Protein AF-A0A256YFN1-F1 (afdb_monomer_lite)

Radius of gyration: 12.63 Å; chains: 1; bounding box: 27×33×30 Å

Sequence (98 aa):
MIRIGRWRGRDVVVDNRSVEKIERHGLSIDDVKWVLSKPSSIYFNTRTNRRIVVRLKNGEGIIVVLDIYNDKAYVVTAWYASEARDLVKRRRKSGRWI

Foldseek 3Di:
DDFLQDAPNATEDEDPVQQVQQVVQVHHSVLVVVQRVDFPDWWAFPVPRWIWTWHDDPQKTKIWIWDADPRHTYTNYMHIDPRVNVVVVVCVVVVRID

Secondary structure (DSSP, 8-state):
-EEEEEETTEEEEE-HHHHHHHHHTT--HHHHHHHHHS-SEEEEETTTTEEEEEEEETTEEEEEEEEEETTEEEEEEEEEETTHHHHHHHHHHTTSB-

Structure (mmCIF, N/CA/C/O backbone):
data_AF-A0A256YFN1-F1
#
_entry.id   AF-A0A256YFN1-F1
#
loop_
_atom_site.group_PDB
_atom_site.id
_atom_site.type_symbol
_atom_site.label_atom_id
_atom_site.label_alt_id
_atom_site.label_comp_id
_atom_site.label_asym_id
_atom_site.label_entity_id
_atom_site.label_seq_id
_atom_site.pdbx_PDB_ins_code
_atom_site.Cartn_x
_atom_site.Cartn_y
_atom_site.Cartn_z
_atom_site.occupancy
_atom_site.B_iso_or_equiv
_atom_site.auth_seq_id
_atom_site.auth_comp_id
_atom_site.auth_asym_id
_atom_site.auth_atom_id
_atom_site.pdbx_PDB_model_num
ATOM 1 N N . MET A 1 1 ? 3.920 13.614 13.226 1.00 86.88 1 MET A N 1
ATOM 2 C CA . MET A 1 1 ? 3.131 13.046 12.108 1.00 86.88 1 MET A CA 1
ATOM 3 C C . MET A 1 1 ? 3.062 14.083 11.007 1.00 86.88 1 MET A C 1
ATOM 5 O O . MET A 1 1 ? 2.934 15.259 11.322 1.00 86.88 1 MET A O 1
ATOM 9 N N . ILE A 1 2 ? 3.133 13.657 9.752 1.00 94.31 2 ILE A N 1
ATOM 10 C CA . ILE A 1 2 ? 3.133 14.512 8.565 1.00 94.31 2 ILE A CA 1
ATOM 11 C C . ILE A 1 2 ? 1.886 14.171 7.749 1.00 94.31 2 ILE A C 1
ATOM 13 O O . ILE A 1 2 ? 1.607 12.995 7.509 1.00 94.31 2 ILE A O 1
ATOM 17 N N . ARG A 1 3 ? 1.118 15.182 7.331 1.00 96.62 3 ARG A N 1
ATOM 18 C CA . ARG A 1 3 ? 0.003 15.003 6.391 1.00 96.62 3 ARG A CA 1
ATOM 19 C C . ARG A 1 3 ? 0.562 14.941 4.974 1.00 96.62 3 ARG A C 1
ATOM 21 O O . ARG A 1 3 ? 1.246 15.866 4.553 1.00 96.62 3 ARG A O 1
ATOM 28 N N . ILE A 1 4 ? 0.246 13.878 4.238 1.00 96.75 4 ILE A N 1
ATOM 29 C CA . ILE A 1 4 ? 0.796 13.639 2.892 1.00 96.75 4 ILE A CA 1
ATOM 30 C C . ILE A 1 4 ? -0.257 13.686 1.781 1.00 96.75 4 ILE A C 1
ATOM 32 O O . ILE A 1 4 ? 0.093 13.585 0.609 1.00 96.75 4 ILE A O 1
ATOM 36 N N . GLY A 1 5 ? -1.537 13.845 2.125 1.00 95.56 5 GLY A N 1
ATOM 37 C CA . GLY A 1 5 ? -2.606 14.010 1.143 1.00 95.56 5 GLY A CA 1
ATOM 38 C C . GLY A 1 5 ? -3.978 13.620 1.677 1.00 95.56 5 GLY A C 1
ATOM 39 O O . GLY A 1 5 ? -4.226 13.654 2.885 1.00 95.56 5 GLY A O 1
ATOM 40 N N . ARG A 1 6 ? -4.865 13.235 0.754 1.00 95.50 6 ARG A N 1
ATOM 41 C CA . ARG A 1 6 ? -6.197 12.700 1.045 1.00 95.50 6 ARG A CA 1
ATOM 42 C C . ARG A 1 6 ? -6.451 11.400 0.292 1.00 95.50 6 ARG A C 1
ATOM 44 O O . ARG A 1 6 ? -6.070 11.267 -0.866 1.00 95.50 6 ARG A O 1
ATOM 51 N N . TRP A 1 7 ? -7.132 10.460 0.938 1.00 95.94 7 TRP A N 1
ATOM 52 C CA . TRP A 1 7 ? -7.521 9.182 0.352 1.00 95.94 7 TRP A CA 1
ATOM 53 C C . TRP A 1 7 ? -8.929 8.804 0.803 1.00 95.94 7 TRP A C 1
ATOM 55 O O . TRP A 1 7 ? -9.197 8.659 1.995 1.00 95.94 7 TRP A O 1
ATOM 65 N N . ARG A 1 8 ? -9.846 8.662 -0.163 1.00 93.81 8 ARG A N 1
ATOM 66 C CA . ARG A 1 8 ? -11.269 8.335 0.068 1.00 93.81 8 ARG A CA 1
ATOM 67 C C . ARG A 1 8 ? -11.910 9.197 1.169 1.00 93.81 8 ARG A C 1
ATOM 69 O O . ARG A 1 8 ? -12.502 8.674 2.112 1.00 93.81 8 ARG A O 1
ATOM 76 N N . GLY A 1 9 ? -11.729 10.514 1.054 1.00 94.50 9 GLY A N 1
ATOM 77 C CA . GLY A 1 9 ? -12.268 11.520 1.978 1.00 94.50 9 GLY A CA 1
ATOM 78 C C . GLY A 1 9 ? -11.463 11.735 3.263 1.00 94.50 9 GLY A C 1
ATOM 79 O O . GLY A 1 9 ? -11.689 12.729 3.940 1.00 94.50 9 GLY A O 1
ATOM 80 N N . ARG A 1 10 ? -10.493 10.865 3.569 1.00 96.44 10 ARG A N 1
ATOM 81 C CA . ARG A 1 10 ? -9.706 10.912 4.810 1.00 96.44 10 ARG A CA 1
ATOM 82 C C . ARG A 1 10 ? -8.374 11.589 4.592 1.00 96.44 10 ARG A C 1
ATOM 84 O O . ARG A 1 10 ? -7.761 11.418 3.537 1.00 96.44 10 ARG A O 1
ATOM 91 N N . ASP A 1 11 ? -7.893 12.294 5.605 1.00 97.69 11 ASP A N 1
ATOM 92 C CA . ASP A 1 11 ? -6.521 12.786 5.597 1.00 97.69 11 ASP 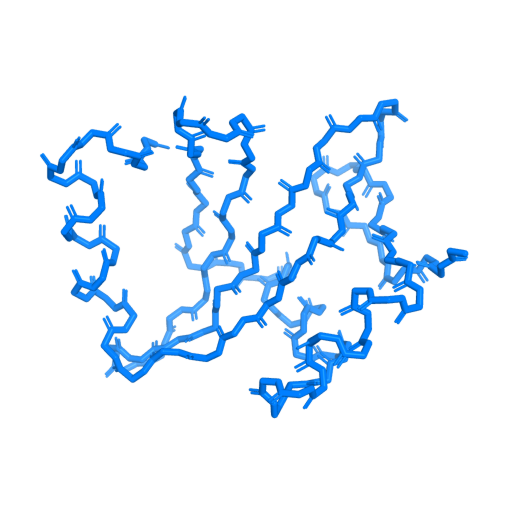A CA 1
ATOM 93 C C . ASP A 1 11 ? -5.547 11.615 5.739 1.00 97.69 11 ASP A C 1
ATOM 95 O O . ASP A 1 11 ? -5.703 10.749 6.603 1.00 97.69 11 ASP A O 1
ATOM 99 N N . VAL A 1 12 ? -4.541 11.593 4.868 1.00 98.25 12 VAL A N 1
ATOM 100 C CA . VAL A 1 12 ? -3.469 10.602 4.913 1.00 98.25 12 VAL A CA 1
ATOM 101 C C . VAL A 1 12 ? -2.326 11.174 5.725 1.00 98.25 12 VAL A C 1
ATOM 103 O O . VAL A 1 12 ? -1.808 12.250 5.411 1.00 98.25 12 VAL A O 1
ATOM 106 N N . VAL A 1 13 ? -1.927 10.443 6.756 1.00 98.06 13 VAL A N 1
ATOM 107 C CA . VAL A 1 13 ? -0.865 10.836 7.676 1.00 98.06 13 VAL A CA 1
ATOM 108 C C . VAL A 1 13 ? 0.173 9.730 7.800 1.00 98.06 13 VAL A C 1
ATOM 110 O O . VAL A 1 13 ? -0.135 8.548 7.675 1.00 98.06 13 VAL A O 1
ATOM 113 N N . VAL A 1 14 ? 1.414 10.117 8.054 1.00 97.75 14 VAL A N 1
ATOM 114 C CA . VAL A 1 14 ? 2.536 9.198 8.267 1.00 97.75 14 VAL A CA 1
ATOM 115 C C . VAL A 1 14 ? 3.377 9.704 9.439 1.00 97.75 14 VAL A C 1
ATOM 117 O O . VAL A 1 14 ? 3.518 10.914 9.632 1.00 97.75 14 VAL A O 1
ATOM 120 N N . ASP A 1 15 ? 3.884 8.809 10.280 1.00 97.50 15 ASP A N 1
ATOM 121 C CA . ASP A 1 15 ? 4.851 9.159 11.324 1.00 97.50 15 ASP A CA 1
ATOM 122 C C . ASP A 1 15 ? 6.290 8.936 10.843 1.00 97.50 15 ASP A C 1
ATOM 124 O O . ASP A 1 15 ? 6.524 8.222 9.869 1.00 97.50 15 ASP A O 1
ATOM 128 N N . ASN A 1 16 ? 7.261 9.553 11.520 1.00 97.25 16 ASN A N 1
ATOM 129 C CA . ASN A 1 16 ? 8.664 9.516 11.096 1.00 97.25 16 ASN A CA 1
ATOM 130 C C . ASN A 1 16 ? 9.205 8.078 11.037 1.00 97.25 16 ASN A C 1
ATOM 132 O O . ASN A 1 16 ? 9.911 7.720 10.102 1.00 97.25 16 ASN A O 1
ATOM 136 N N . ARG A 1 17 ? 8.789 7.214 11.971 1.00 97.06 17 ARG A N 1
ATOM 137 C CA . ARG A 1 17 ? 9.191 5.801 11.999 1.00 97.06 17 ARG A CA 1
ATOM 138 C C . ARG A 1 17 ? 8.700 5.033 10.769 1.00 97.06 17 ARG A C 1
ATOM 140 O O . ARG A 1 17 ? 9.386 4.145 10.262 1.00 97.06 17 ARG A O 1
ATOM 147 N N . SER A 1 18 ? 7.499 5.347 10.298 1.00 97.38 18 SER A N 1
ATOM 148 C CA . SER A 1 18 ? 6.924 4.768 9.088 1.00 97.38 18 SER A CA 1
ATOM 149 C C . SER A 1 18 ? 7.627 5.306 7.846 1.00 97.38 18 SER A C 1
ATOM 151 O O . SER A 1 18 ? 7.880 4.515 6.941 1.00 97.38 18 SER A O 1
ATOM 153 N N . VAL A 1 19 ? 8.021 6.590 7.829 1.00 97.69 19 VAL A N 1
ATOM 154 C CA . VAL A 1 19 ? 8.877 7.162 6.769 1.00 97.69 19 VAL A CA 1
ATOM 155 C C . VAL A 1 19 ? 10.194 6.389 6.668 1.00 97.69 19 VAL A C 1
ATOM 157 O O . VAL A 1 19 ? 10.467 5.809 5.622 1.00 97.69 19 VAL A O 1
ATOM 160 N N . GLU A 1 20 ? 10.933 6.238 7.769 1.00 97.19 20 GLU A N 1
ATOM 161 C CA . GLU A 1 20 ? 12.199 5.483 7.800 1.00 97.19 20 GLU A CA 1
ATOM 162 C C . GLU A 1 20 ? 12.038 4.029 7.332 1.00 97.19 20 GLU A C 1
ATOM 164 O O . GLU A 1 20 ? 12.951 3.411 6.782 1.00 97.19 20 GLU A O 1
ATOM 169 N N . LYS A 1 21 ? 10.884 3.412 7.603 1.00 97.19 21 LYS A N 1
ATOM 170 C CA . LYS A 1 21 ? 10.599 2.051 7.142 1.00 97.19 21 LYS A CA 1
ATOM 171 C C . LYS A 1 21 ? 10.351 2.003 5.633 1.00 97.19 21 LYS A C 1
ATOM 173 O O . LYS A 1 21 ? 10.782 1.052 4.992 1.00 97.19 21 LYS A O 1
ATOM 178 N N . ILE A 1 22 ? 9.645 2.989 5.088 1.00 97.69 22 ILE A N 1
ATOM 179 C CA . ILE A 1 22 ? 9.367 3.116 3.651 1.00 97.69 22 ILE A CA 1
ATOM 180 C C . ILE A 1 22 ? 10.676 3.360 2.888 1.00 97.69 22 ILE A C 1
ATOM 182 O O . ILE A 1 22 ? 10.953 2.655 1.920 1.00 97.69 22 ILE A O 1
ATOM 186 N N . GLU A 1 23 ? 11.525 4.257 3.388 1.00 97.25 23 GLU A N 1
ATOM 187 C CA . GLU A 1 23 ? 12.834 4.565 2.796 1.00 97.25 23 GLU A CA 1
ATOM 188 C C . GLU A 1 23 ? 13.782 3.364 2.825 1.00 97.25 23 GLU A C 1
ATOM 190 O O . GLU A 1 23 ? 14.443 3.071 1.831 1.00 97.25 23 GLU A O 1
ATOM 195 N N . ARG A 1 24 ? 13.780 2.574 3.909 1.00 97.00 24 ARG A N 1
ATOM 196 C CA . ARG A 1 24 ? 14.513 1.294 3.961 1.00 97.00 24 ARG A CA 1
ATOM 197 C C . ARG A 1 24 ? 14.027 0.260 2.948 1.00 97.00 24 ARG A C 1
ATOM 199 O O . ARG A 1 24 ? 14.776 -0.650 2.608 1.00 97.00 24 ARG A O 1
ATOM 206 N N . HIS A 1 25 ? 12.790 0.379 2.471 1.00 95.94 25 HIS A N 1
ATOM 207 C CA . HIS A 1 25 ? 12.273 -0.420 1.360 1.00 95.94 25 HIS A CA 1
ATOM 208 C C . HIS A 1 25 ? 12.563 0.206 -0.015 1.00 95.94 25 HIS A C 1
ATOM 210 O O . HIS A 1 25 ? 12.045 -0.286 -1.017 1.00 95.94 25 HIS A O 1
ATOM 216 N N . GLY A 1 26 ? 13.388 1.257 -0.071 1.00 96.56 26 GLY A N 1
ATOM 217 C CA . GLY A 1 26 ? 13.781 1.940 -1.302 1.00 96.56 26 GLY A CA 1
ATOM 218 C C . GLY A 1 26 ? 12.673 2.796 -1.911 1.00 96.56 26 GLY A C 1
ATOM 219 O O . GLY A 1 26 ? 12.690 3.033 -3.113 1.00 96.56 26 GLY A O 1
ATOM 220 N N . LEU A 1 27 ? 11.687 3.212 -1.111 1.00 97.75 27 LEU A N 1
ATOM 221 C CA . LEU A 1 27 ? 10.551 4.010 -1.564 1.00 97.75 27 LEU A CA 1
ATOM 222 C C . LEU A 1 27 ? 10.553 5.397 -0.927 1.00 97.75 27 LEU A C 1
ATOM 224 O O . LEU A 1 27 ? 11.006 5.585 0.198 1.00 97.75 27 LEU A O 1
ATOM 228 N N . SER A 1 28 ? 9.964 6.355 -1.632 1.00 97.56 28 SER A N 1
ATOM 229 C CA . SER A 1 28 ? 9.714 7.710 -1.150 1.00 97.56 28 SER A CA 1
ATOM 230 C C . SER A 1 28 ? 8.258 7.901 -0.709 1.00 97.56 28 SER A C 1
ATOM 232 O O . SER A 1 28 ? 7.362 7.100 -0.992 1.00 97.56 28 SER A O 1
ATOM 234 N N . ILE A 1 29 ? 7.982 9.026 -0.048 1.00 97.81 29 ILE A N 1
ATOM 235 C CA . ILE A 1 29 ? 6.603 9.444 0.240 1.00 97.81 29 ILE A CA 1
ATOM 236 C C . ILE A 1 29 ? 5.825 9.762 -1.041 1.00 97.81 29 ILE A C 1
ATOM 238 O O . ILE A 1 29 ? 4.610 9.552 -1.085 1.00 97.81 29 ILE A O 1
ATOM 242 N N . ASP A 1 30 ? 6.494 10.219 -2.096 1.00 97.75 30 ASP A N 1
ATOM 243 C CA . ASP A 1 30 ? 5.827 10.502 -3.363 1.00 97.75 30 ASP A CA 1
ATOM 244 C C . ASP A 1 30 ? 5.400 9.218 -4.083 1.00 97.75 30 ASP A C 1
ATOM 246 O O . ASP A 1 30 ? 4.314 9.190 -4.665 1.00 97.75 30 ASP A O 1
ATOM 250 N N . ASP A 1 31 ? 6.135 8.114 -3.919 1.00 97.94 31 ASP A N 1
ATOM 251 C CA . ASP A 1 31 ? 5.687 6.789 -4.364 1.00 97.94 31 ASP A CA 1
ATOM 252 C C . ASP A 1 31 ? 4.403 6.360 -3.646 1.00 97.94 31 ASP A C 1
ATOM 254 O O . ASP A 1 31 ? 3.458 5.864 -4.266 1.00 97.94 31 ASP A O 1
ATOM 258 N N . VAL A 1 32 ? 4.317 6.605 -2.335 1.00 98.12 32 VAL A N 1
ATOM 259 C CA . VAL A 1 32 ? 3.100 6.333 -1.556 1.00 98.12 32 VAL A CA 1
ATOM 260 C C . VAL A 1 32 ? 1.935 7.177 -2.069 1.00 98.12 32 VAL A C 1
ATOM 262 O O . VAL A 1 32 ? 0.860 6.636 -2.340 1.00 98.12 32 VAL A O 1
ATOM 265 N N . LYS A 1 33 ? 2.129 8.488 -2.262 1.00 98.06 33 LYS A N 1
ATOM 266 C CA . LYS A 1 33 ? 1.098 9.373 -2.834 1.00 98.06 33 LYS A CA 1
ATOM 267 C C . LYS A 1 33 ? 0.665 8.902 -4.221 1.00 98.06 33 LYS A C 1
ATOM 269 O O . LYS A 1 33 ? -0.529 8.903 -4.527 1.00 98.06 33 LYS A O 1
ATOM 274 N N . TRP A 1 34 ? 1.611 8.461 -5.047 1.00 96.31 34 TRP A N 1
ATOM 275 C CA . TRP A 1 34 ? 1.344 7.910 -6.368 1.00 96.31 34 TRP A CA 1
ATOM 276 C C . TRP A 1 34 ? 0.483 6.644 -6.292 1.00 96.31 34 TRP A C 1
ATOM 278 O O . TRP A 1 34 ? -0.493 6.526 -7.032 1.00 96.31 34 TRP A O 1
ATOM 288 N N . VAL A 1 35 ? 0.755 5.717 -5.372 1.00 98.06 35 VAL A N 1
ATOM 289 C CA . VAL A 1 35 ? -0.107 4.538 -5.169 1.00 98.06 35 VAL A CA 1
ATOM 290 C C . VAL A 1 35 ? -1.519 4.941 -4.744 1.00 98.06 35 VAL A C 1
ATOM 292 O O . VAL A 1 35 ? -2.497 4.418 -5.281 1.00 98.06 35 VAL A O 1
ATOM 295 N N . LEU A 1 36 ? -1.634 5.874 -3.798 1.00 97.88 36 LEU A N 1
ATOM 296 C CA . LEU A 1 36 ? -2.917 6.280 -3.226 1.00 97.88 36 LEU A CA 1
ATOM 297 C C . LEU A 1 36 ? -3.791 7.082 -4.199 1.00 97.88 36 LEU A C 1
ATOM 299 O O . LEU A 1 36 ? -5.015 6.987 -4.110 1.00 97.88 36 LEU A O 1
ATOM 303 N N . SER A 1 37 ? -3.197 7.840 -5.125 1.00 96.62 37 SER A N 1
ATOM 304 C CA . SER A 1 37 ? -3.944 8.669 -6.081 1.00 96.62 37 SER A CA 1
ATOM 305 C C . SER A 1 37 ? -4.676 7.853 -7.146 1.00 96.62 37 SER A C 1
ATOM 307 O O . SER A 1 37 ? -5.775 8.219 -7.557 1.00 96.62 37 SER A O 1
ATOM 309 N N . LYS A 1 38 ? -4.093 6.732 -7.588 1.00 95.62 38 LYS A N 1
ATOM 310 C CA . LYS A 1 38 ? -4.693 5.854 -8.603 1.00 95.62 38 LYS A CA 1
ATOM 311 C C . LYS A 1 38 ? -4.346 4.386 -8.336 1.00 95.62 38 LYS A C 1
ATOM 313 O O . LYS A 1 38 ? -3.488 3.821 -9.021 1.00 95.62 38 LYS A O 1
ATOM 318 N N . PRO A 1 39 ? -4.987 3.760 -7.338 1.00 97.38 39 PRO A N 1
ATOM 319 C CA . PRO A 1 39 ? -4.721 2.371 -7.001 1.00 97.38 39 PRO A CA 1
ATOM 320 C C . PRO A 1 39 ? -5.248 1.425 -8.081 1.00 97.38 39 PRO A C 1
ATOM 322 O O . PRO A 1 39 ? -6.311 1.648 -8.655 1.00 97.38 39 PRO A O 1
ATOM 325 N N . SER A 1 40 ? -4.529 0.329 -8.327 1.00 97.75 40 SER A N 1
ATOM 326 C CA . SER A 1 40 ? -5.024 -0.769 -9.169 1.00 97.75 40 SER A CA 1
ATOM 327 C C . SER A 1 40 ? -6.040 -1.625 -8.423 1.00 97.75 40 SER A C 1
ATOM 329 O O . SER A 1 40 ? -6.964 -2.162 -9.021 1.00 97.75 40 SER A O 1
ATOM 331 N N . SER A 1 41 ? -5.849 -1.787 -7.114 1.00 97.12 41 SER A N 1
ATOM 332 C CA . SER A 1 41 ? -6.764 -2.539 -6.259 1.00 97.12 41 SER A CA 1
ATOM 333 C C . SER A 1 41 ? -6.610 -2.133 -4.799 1.00 97.12 41 SER A C 1
ATOM 335 O O . SER A 1 41 ? -5.558 -1.644 -4.381 1.00 97.12 41 SER A O 1
ATOM 337 N N . ILE A 1 42 ? -7.675 -2.330 -4.028 1.00 97.88 42 ILE A N 1
ATOM 338 C CA . ILE A 1 42 ? -7.718 -2.074 -2.592 1.00 97.88 42 ILE A CA 1
ATOM 339 C C . ILE A 1 42 ? -8.286 -3.327 -1.935 1.00 97.88 42 ILE A C 1
ATOM 341 O O . ILE A 1 42 ? -9.304 -3.839 -2.389 1.00 97.88 42 ILE A O 1
ATOM 345 N N . TYR A 1 43 ? -7.648 -3.780 -0.864 1.00 98.25 43 TYR A N 1
ATOM 346 C CA . TYR A 1 43 ? -8.069 -4.939 -0.086 1.00 98.25 43 TYR A CA 1
ATOM 347 C C . TYR A 1 43 ? -8.163 -4.603 1.394 1.00 98.25 43 TYR A C 1
ATOM 349 O O . TYR A 1 43 ? -7.601 -3.614 1.880 1.00 98.25 43 TYR A O 1
ATOM 357 N N . PHE A 1 44 ? -8.819 -5.482 2.132 1.00 97.81 44 PHE A N 1
ATOM 358 C CA . PHE A 1 44 ? -8.781 -5.526 3.578 1.00 97.81 44 PHE A CA 1
ATOM 359 C C . PHE A 1 44 ? -8.039 -6.768 4.064 1.00 97.81 44 PHE A C 1
ATOM 361 O O . PHE A 1 44 ? -8.350 -7.891 3.678 1.00 97.81 44 PHE A O 1
ATOM 368 N N . ASN A 1 45 ? -7.048 -6.567 4.929 1.00 97.12 45 ASN A N 1
ATOM 369 C CA . ASN A 1 45 ? -6.312 -7.651 5.557 1.00 97.12 45 ASN A CA 1
ATOM 370 C C . ASN A 1 45 ? -7.026 -8.105 6.830 1.00 97.12 45 ASN A C 1
ATOM 372 O O . ASN A 1 45 ? -6.948 -7.435 7.862 1.00 97.12 45 ASN A O 1
ATOM 376 N N . THR A 1 46 ? -7.656 -9.274 6.756 1.00 94.81 46 THR A N 1
ATOM 377 C CA . THR A 1 46 ? -8.508 -9.851 7.806 1.00 94.81 46 THR A CA 1
ATOM 378 C C . THR A 1 46 ? -7.761 -10.159 9.102 1.00 94.81 46 THR A C 1
ATOM 380 O O . THR A 1 46 ? -8.370 -10.185 10.163 1.00 94.81 46 THR A O 1
ATOM 383 N N . ARG A 1 47 ? -6.434 -10.341 9.052 1.00 94.69 47 ARG A N 1
ATOM 384 C CA . ARG A 1 47 ? -5.622 -10.634 10.248 1.00 94.69 47 ARG A CA 1
ATOM 385 C C . ARG A 1 47 ? -5.191 -9.400 11.022 1.00 94.69 47 ARG A C 1
ATOM 387 O O . ARG A 1 47 ? -4.919 -9.495 12.208 1.00 94.69 47 ARG A O 1
ATOM 394 N N . THR A 1 48 ? -5.016 -8.279 10.332 1.00 95.25 48 THR A N 1
ATOM 395 C CA . THR A 1 48 ? -4.420 -7.076 10.932 1.00 95.25 48 THR A CA 1
ATOM 396 C C . THR A 1 48 ? -5.387 -5.907 10.988 1.00 95.25 48 THR A C 1
ATOM 398 O O . THR A 1 48 ? -4.970 -4.837 11.402 1.00 95.25 48 THR A O 1
ATOM 401 N N . ASN A 1 49 ? -6.622 -6.077 10.509 1.00 95.50 49 ASN A N 1
ATOM 402 C CA . ASN A 1 49 ? -7.610 -5.008 10.378 1.00 95.50 49 ASN A CA 1
ATOM 403 C C . ASN A 1 49 ? -7.095 -3.787 9.579 1.00 95.50 49 ASN A C 1
ATOM 405 O O . ASN A 1 49 ? -7.428 -2.647 9.873 1.00 95.50 49 ASN A O 1
ATOM 409 N N . ARG A 1 50 ? -6.258 -4.014 8.555 1.00 97.69 50 ARG A N 1
ATOM 410 C CA . ARG A 1 50 ? -5.614 -2.935 7.774 1.00 97.69 50 ARG A CA 1
ATOM 411 C C . ARG A 1 50 ? -6.087 -2.918 6.333 1.00 97.69 50 ARG A C 1
ATOM 413 O O . ARG A 1 50 ? -6.355 -3.971 5.753 1.00 97.69 50 ARG A O 1
ATOM 420 N N . ARG A 1 51 ? -6.137 -1.733 5.726 1.00 98.19 51 ARG A N 1
ATOM 421 C CA . ARG A 1 51 ? -6.344 -1.596 4.280 1.00 98.19 51 ARG A CA 1
ATOM 422 C C . ARG A 1 51 ? -5.020 -1.803 3.560 1.00 98.19 51 ARG A C 1
ATOM 424 O O . ARG A 1 51 ? -3.974 -1.349 4.013 1.00 98.19 51 ARG A O 1
ATOM 431 N N . ILE A 1 52 ? -5.079 -2.486 2.430 1.00 98.44 52 ILE A N 1
ATOM 432 C CA . ILE A 1 52 ? -3.938 -2.734 1.561 1.00 98.44 52 ILE A CA 1
ATOM 433 C C . ILE A 1 52 ? -4.250 -2.080 0.229 1.00 98.44 52 ILE A C 1
ATOM 435 O O . ILE A 1 52 ? -5.218 -2.450 -0.429 1.00 98.44 52 ILE A O 1
ATOM 439 N N . VAL A 1 53 ? -3.457 -1.096 -0.159 1.00 98.50 53 VAL A N 1
ATOM 440 C CA . VAL A 1 53 ? -3.617 -0.371 -1.413 1.00 98.50 53 VAL A CA 1
ATOM 441 C C . VAL A 1 53 ? -2.487 -0.788 -2.333 1.00 98.50 53 VAL A C 1
ATOM 443 O O . VAL A 1 53 ? -1.318 -0.679 -1.977 1.00 98.50 53 VAL A O 1
ATOM 446 N N . VAL A 1 54 ? -2.832 -1.312 -3.502 1.00 98.31 54 VAL A N 1
ATOM 447 C CA . VAL A 1 54 ? -1.860 -1.877 -4.435 1.00 98.31 54 VAL A CA 1
ATOM 448 C C . VAL A 1 54 ? -1.934 -1.122 -5.745 1.00 98.31 54 VAL A C 1
ATOM 450 O O . VAL A 1 54 ? -3.017 -0.968 -6.319 1.00 98.31 54 VAL A O 1
ATOM 453 N N . ARG A 1 55 ? -0.774 -0.723 -6.260 1.00 98.12 55 ARG A N 1
ATOM 454 C CA . ARG A 1 55 ? -0.631 -0.255 -7.636 1.00 98.12 55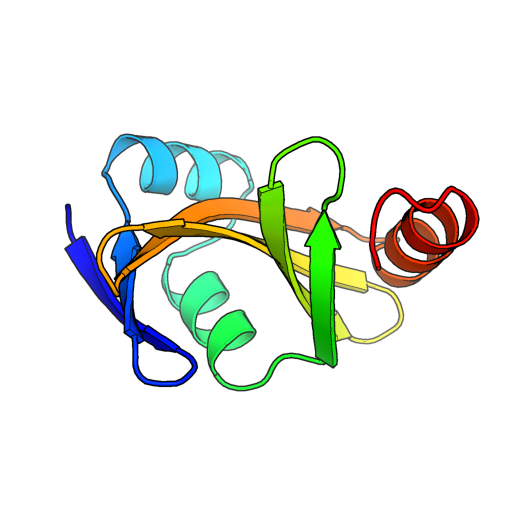 ARG A CA 1
ATOM 455 C C . ARG A 1 55 ? 0.296 -1.193 -8.391 1.00 98.12 55 ARG A C 1
ATOM 457 O O . ARG A 1 55 ? 1.455 -1.344 -8.022 1.00 98.12 55 ARG A O 1
ATOM 464 N N . LEU A 1 56 ? -0.245 -1.835 -9.421 1.00 96.88 56 LEU A N 1
ATOM 465 C CA . LEU A 1 56 ? 0.457 -2.804 -10.253 1.00 96.88 56 LEU A CA 1
ATOM 466 C C . LEU A 1 56 ? 0.935 -2.161 -11.558 1.00 96.88 56 LEU A C 1
ATOM 468 O O . LEU A 1 56 ? 0.221 -1.355 -12.157 1.00 96.88 56 LEU A O 1
ATOM 472 N N . LYS A 1 57 ? 2.106 -2.586 -12.033 1.00 94.25 57 LYS A N 1
ATOM 473 C CA . LYS A 1 57 ? 2.642 -2.302 -13.368 1.00 94.25 57 LYS A CA 1
ATOM 474 C C . LYS A 1 57 ? 3.386 -3.547 -13.854 1.00 94.25 57 LYS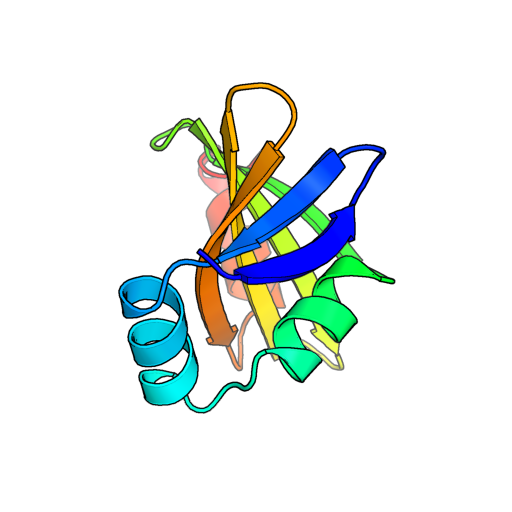 A C 1
ATOM 476 O O . LYS A 1 57 ? 4.305 -4.004 -13.196 1.00 94.25 57 LYS A O 1
ATOM 481 N N . ASN A 1 58 ? 2.950 -4.129 -14.972 1.00 92.75 58 ASN A N 1
ATOM 482 C CA . ASN A 1 58 ? 3.582 -5.303 -15.599 1.00 92.75 58 ASN A CA 1
ATOM 483 C C . ASN A 1 58 ? 3.796 -6.536 -14.686 1.00 92.75 58 ASN A C 1
ATOM 485 O O . ASN A 1 58 ? 4.694 -7.326 -14.923 1.00 92.75 58 ASN A O 1
ATOM 489 N N . GLY A 1 59 ? 2.943 -6.745 -13.674 1.00 90.19 59 GLY A N 1
ATOM 490 C CA . GLY A 1 59 ? 3.049 -7.882 -12.737 1.00 90.19 59 GLY A CA 1
ATOM 491 C C . GLY A 1 59 ? 3.741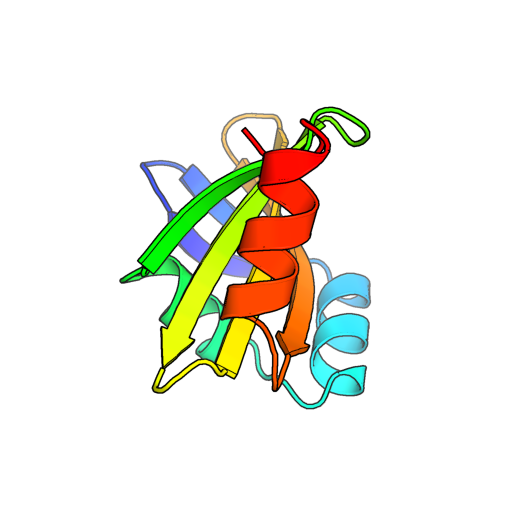 -7.530 -11.417 1.00 90.19 59 GLY A C 1
ATOM 492 O O . GLY A 1 59 ? 3.406 -8.107 -10.381 1.00 90.19 59 GLY A O 1
ATOM 493 N N . GLU A 1 60 ? 4.572 -6.498 -11.450 1.00 96.75 60 GLU A N 1
ATOM 494 C CA . GLU A 1 60 ? 5.207 -5.858 -10.304 1.00 96.75 60 GLU A CA 1
ATOM 495 C C . GLU A 1 60 ? 4.278 -4.809 -9.684 1.00 96.75 60 GLU A C 1
ATOM 497 O O . GLU A 1 60 ? 3.225 -4.469 -10.242 1.00 96.75 60 GLU A O 1
ATOM 502 N N . GLY A 1 61 ? 4.648 -4.263 -8.528 1.00 97.00 61 GLY A N 1
ATOM 503 C CA . GLY A 1 61 ? 3.898 -3.160 -7.947 1.00 97.00 61 GLY A CA 1
ATOM 504 C C . GLY A 1 61 ? 4.362 -2.703 -6.579 1.00 97.00 61 GLY A C 1
ATOM 505 O O . GLY A 1 61 ? 5.151 -3.360 -5.906 1.00 97.00 61 GLY A O 1
ATOM 506 N N . ILE A 1 62 ? 3.804 -1.572 -6.158 1.00 98.38 62 ILE A N 1
ATOM 507 C CA . ILE A 1 62 ? 3.985 -1.031 -4.814 1.00 98.38 62 ILE A CA 1
ATOM 508 C C . ILE A 1 62 ? 2.733 -1.334 -4.000 1.00 98.38 62 ILE A C 1
ATOM 510 O O . ILE A 1 62 ? 1.597 -1.150 -4.457 1.00 98.38 62 ILE A O 1
ATOM 514 N N . ILE A 1 63 ? 2.959 -1.811 -2.782 1.00 98.44 63 ILE A N 1
ATOM 515 C CA . ILE A 1 63 ? 1.927 -2.158 -1.816 1.00 98.44 63 ILE A CA 1
ATOM 516 C C . ILE A 1 63 ? 2.048 -1.189 -0.649 1.00 98.44 63 ILE A C 1
ATOM 518 O O . ILE A 1 63 ? 3.079 -1.142 0.012 1.00 98.44 63 ILE A O 1
ATOM 522 N N . VAL A 1 64 ? 0.983 -0.440 -0.384 1.00 98.62 64 VAL A N 1
ATOM 523 C CA . VAL A 1 64 ? 0.862 0.482 0.747 1.00 98.62 64 VAL A CA 1
ATOM 524 C C . VAL A 1 64 ? -0.108 -0.111 1.757 1.00 98.62 64 VAL A C 1
ATOM 526 O O . VAL A 1 64 ? -1.199 -0.560 1.405 1.00 98.62 64 VAL A O 1
ATOM 529 N N . VAL A 1 65 ? 0.271 -0.099 3.030 1.00 98.44 65 VAL A N 1
ATOM 530 C CA . VAL A 1 65 ? -0.574 -0.567 4.129 1.00 98.44 65 VAL A CA 1
ATOM 531 C C . VAL A 1 65 ? -1.058 0.628 4.925 1.00 98.44 65 VAL A C 1
ATOM 533 O O . VAL A 1 65 ? -0.250 1.402 5.438 1.00 98.44 65 VAL A O 1
ATOM 536 N N . LEU A 1 66 ? -2.376 0.742 5.050 1.00 98.44 66 LEU A N 1
ATOM 537 C CA . LEU A 1 66 ? -3.030 1.793 5.811 1.00 98.44 66 LEU A CA 1
ATOM 538 C C . LEU A 1 66 ? -3.740 1.216 7.032 1.00 98.44 66 LEU A C 1
ATOM 540 O O . LEU A 1 66 ? -4.427 0.194 6.941 1.00 98.44 66 LEU A O 1
ATOM 544 N N . ASP A 1 67 ? -3.620 1.920 8.146 1.00 97.75 67 ASP A N 1
ATOM 545 C CA . ASP A 1 67 ? -4.508 1.782 9.293 1.00 97.75 67 ASP A CA 1
ATOM 546 C C . ASP A 1 67 ? -5.546 2.906 9.265 1.00 97.75 67 ASP A C 1
ATOM 548 O O . ASP A 1 67 ? -5.215 4.039 8.914 1.00 97.75 67 ASP A O 1
ATOM 552 N N . ILE A 1 68 ? -6.803 2.608 9.584 1.00 96.88 68 ILE A N 1
ATOM 553 C CA . ILE A 1 68 ? -7.878 3.607 9.554 1.00 96.88 68 ILE A CA 1
ATOM 554 C C . ILE A 1 68 ? -8.356 3.838 10.979 1.00 96.88 68 ILE A C 1
ATOM 556 O O . ILE A 1 68 ? -8.941 2.948 11.589 1.00 96.88 68 ILE A O 1
ATOM 560 N N . TYR A 1 69 ? -8.142 5.048 11.484 1.00 94.38 69 TYR A N 1
ATOM 561 C CA . TYR A 1 69 ? -8.491 5.417 12.852 1.00 94.38 69 TYR A CA 1
ATOM 562 C C . TYR A 1 69 ? -8.867 6.898 12.929 1.00 94.38 69 TYR A C 1
ATOM 564 O O . TYR A 1 69 ? -8.239 7.715 12.261 1.00 94.38 69 TYR A O 1
ATOM 572 N N . ASN A 1 70 ? -9.894 7.251 13.713 1.00 91.88 70 ASN A N 1
ATOM 573 C CA . ASN A 1 70 ? -10.364 8.633 13.914 1.00 91.88 70 ASN A CA 1
ATOM 574 C C . ASN A 1 70 ? -10.420 9.474 12.622 1.00 91.88 70 ASN A C 1
ATOM 576 O O . ASN A 1 70 ? -9.848 10.558 12.546 1.00 91.88 70 ASN A O 1
ATOM 580 N N . ASP A 1 71 ? -11.066 8.926 11.589 1.00 92.81 71 ASP A N 1
ATOM 581 C CA . ASP A 1 71 ? -11.226 9.540 10.260 1.00 92.81 71 ASP A CA 1
ATOM 582 C C . ASP A 1 71 ? -9.920 9.875 9.504 1.00 92.81 71 ASP A C 1
ATOM 584 O O . ASP A 1 71 ? -9.894 10.612 8.517 1.00 92.81 71 ASP A O 1
ATOM 588 N N . LYS A 1 72 ? -8.804 9.273 9.917 1.00 97.50 72 LYS A N 1
ATOM 589 C CA . LYS A 1 72 ? -7.505 9.394 9.253 1.00 97.50 72 LYS A CA 1
ATOM 590 C C . LYS A 1 72 ? -7.051 8.052 8.702 1.00 97.50 72 LYS A C 1
ATOM 592 O O . LYS A 1 72 ? -7.381 6.988 9.227 1.00 97.50 72 LYS A O 1
ATOM 597 N N . ALA A 1 73 ? -6.284 8.121 7.621 1.00 98.12 73 ALA A N 1
ATOM 598 C CA . ALA A 1 73 ? -5.582 6.987 7.047 1.00 98.12 73 ALA A CA 1
ATOM 599 C C . ALA A 1 73 ? -4.094 7.089 7.393 1.00 98.12 73 ALA A C 1
ATOM 601 O O . ALA A 1 73 ? -3.377 7.934 6.860 1.00 98.12 73 ALA A O 1
ATOM 602 N N . TYR A 1 74 ? -3.632 6.228 8.289 1.00 98.25 74 TYR A N 1
ATOM 603 C CA . TYR A 1 74 ? -2.249 6.173 8.736 1.00 98.25 74 TYR A CA 1
ATOM 604 C C . TYR A 1 74 ? -1.456 5.241 7.833 1.00 98.25 74 TYR A C 1
ATOM 606 O O . TYR A 1 74 ? -1.763 4.053 7.745 1.00 98.25 74 TYR A O 1
ATOM 614 N N . VAL A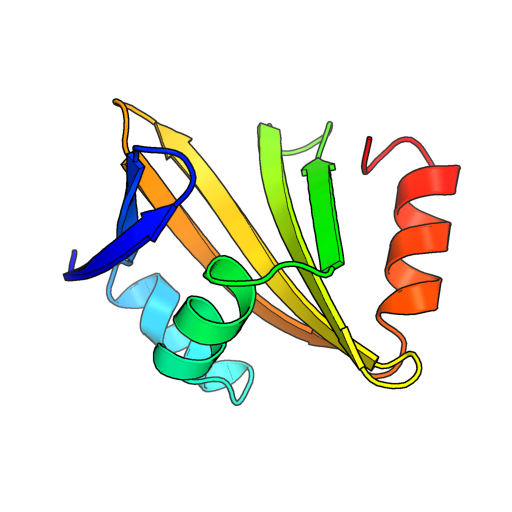 1 75 ? -0.427 5.754 7.168 1.00 98.31 75 VAL A N 1
ATOM 615 C CA . VAL A 1 75 ? 0.497 4.917 6.399 1.00 98.31 75 VAL A CA 1
ATOM 616 C C . VAL A 1 75 ? 1.396 4.176 7.378 1.00 98.31 75 VAL A C 1
ATOM 618 O O . VAL A 1 75 ? 2.228 4.783 8.041 1.00 98.31 75 VAL A O 1
ATOM 621 N N . VAL A 1 76 ? 1.228 2.857 7.451 1.00 97.69 76 VAL A N 1
ATOM 622 C CA . VAL A 1 76 ? 2.003 1.989 8.350 1.00 97.69 76 VAL A CA 1
ATOM 623 C C . VAL A 1 76 ? 3.325 1.582 7.707 1.00 97.69 76 VAL A C 1
ATOM 625 O O . VAL A 1 76 ? 4.344 1.429 8.376 1.00 97.69 76 VAL A O 1
ATOM 628 N N . THR A 1 77 ? 3.296 1.299 6.406 1.00 98.00 77 THR A N 1
ATOM 629 C CA . THR A 1 77 ? 4.466 0.902 5.618 1.00 98.00 77 THR A CA 1
ATOM 630 C C . THR A 1 77 ? 4.099 0.859 4.137 1.00 98.00 77 THR A C 1
ATOM 632 O O . THR A 1 77 ? 2.918 0.778 3.781 1.00 98.00 77 THR A O 1
ATOM 635 N N . ALA A 1 78 ? 5.112 0.856 3.283 1.00 98.25 78 ALA A N 1
ATOM 636 C CA . ALA A 1 78 ? 4.996 0.530 1.878 1.00 98.25 78 ALA A CA 1
ATOM 637 C C . ALA A 1 78 ? 6.217 -0.281 1.449 1.00 98.25 78 ALA A C 1
ATOM 639 O O . ALA A 1 78 ? 7.287 -0.135 2.039 1.00 98.25 78 ALA A O 1
ATOM 640 N N . TRP A 1 79 ? 6.053 -1.132 0.443 1.00 98.19 79 TRP A N 1
ATOM 641 C CA . TRP A 1 79 ? 7.172 -1.837 -0.175 1.00 98.19 79 TRP A CA 1
ATOM 642 C C . TRP A 1 79 ? 6.882 -2.150 -1.641 1.00 98.19 79 TRP A C 1
ATOM 644 O O . TRP A 1 79 ? 5.724 -2.291 -2.051 1.00 98.19 79 TRP A O 1
ATOM 654 N N . TYR A 1 80 ? 7.951 -2.265 -2.423 1.00 97.44 80 TYR A N 1
ATOM 655 C CA . TYR A 1 80 ? 7.905 -2.775 -3.785 1.00 97.44 80 TYR A CA 1
ATOM 656 C C . TYR A 1 80 ? 7.926 -4.309 -3.782 1.00 97.44 80 TYR A C 1
ATOM 658 O O . TYR A 1 80 ? 8.608 -4.938 -2.972 1.00 97.44 80 TYR A O 1
ATOM 666 N N . ALA A 1 81 ? 7.176 -4.921 -4.694 1.00 96.50 81 ALA A N 1
ATOM 667 C CA . ALA A 1 81 ? 7.197 -6.354 -4.937 1.00 96.50 81 ALA A CA 1
ATOM 668 C C . ALA A 1 81 ? 7.257 -6.633 -6.444 1.00 96.50 81 ALA A C 1
ATOM 670 O O . ALA A 1 81 ? 6.336 -6.279 -7.182 1.00 96.50 81 ALA A O 1
ATOM 671 N N . SER A 1 82 ? 8.304 -7.336 -6.881 1.00 96.56 82 SER A N 1
ATOM 672 C CA . SER A 1 82 ? 8.466 -7.802 -8.266 1.00 96.56 82 SER A CA 1
ATOM 673 C C . SER A 1 82 ? 7.363 -8.786 -8.678 1.00 96.56 82 SER A C 1
ATOM 675 O O . SER A 1 82 ? 6.866 -8.760 -9.795 1.00 96.56 82 SER A O 1
ATOM 677 N N . GLU A 1 83 ? 6.870 -9.594 -7.740 1.00 96.56 83 GLU A N 1
ATOM 678 C CA . GLU A 1 83 ? 5.741 -10.509 -7.959 1.00 96.56 83 GLU A CA 1
ATOM 679 C C . GLU A 1 83 ? 4.441 -10.009 -7.310 1.00 96.56 83 GLU A C 1
ATOM 681 O O . GLU A 1 83 ? 3.659 -10.789 -6.753 1.00 96.56 83 GLU A O 1
ATOM 686 N N . ALA A 1 84 ? 4.191 -8.696 -7.311 1.00 96.50 84 ALA A N 1
ATOM 687 C CA . ALA A 1 84 ? 3.035 -8.122 -6.618 1.00 96.50 84 ALA A CA 1
ATOM 688 C C . ALA A 1 84 ? 1.703 -8.762 -7.049 1.00 96.50 84 ALA A C 1
ATOM 690 O O . ALA A 1 84 ? 0.850 -9.040 -6.200 1.00 96.50 84 ALA A O 1
ATOM 691 N N . ARG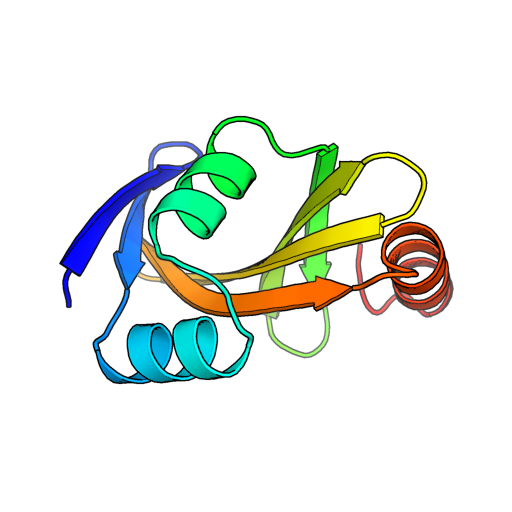 A 1 85 ? 1.522 -9.048 -8.346 1.00 96.94 85 ARG A N 1
ATOM 692 C CA . ARG A 1 85 ? 0.309 -9.696 -8.870 1.00 96.94 85 ARG A CA 1
ATOM 693 C C . ARG A 1 85 ? 0.093 -11.080 -8.258 1.00 96.94 85 ARG A C 1
ATOM 695 O O . ARG A 1 85 ? -1.024 -11.395 -7.842 1.00 96.94 85 ARG A O 1
ATOM 702 N N . ASP A 1 86 ? 1.135 -11.897 -8.184 1.00 97.38 86 ASP A N 1
ATOM 703 C CA . ASP A 1 86 ? 1.015 -13.257 -7.662 1.00 97.38 86 ASP A CA 1
ATOM 704 C C . ASP A 1 86 ? 0.935 -13.270 -6.139 1.00 97.38 86 ASP A C 1
ATOM 706 O O . ASP A 1 86 ? 0.150 -14.031 -5.572 1.00 97.38 86 ASP A O 1
ATOM 710 N N . LEU A 1 87 ? 1.619 -12.344 -5.463 1.00 96.69 87 LEU A N 1
ATOM 711 C CA . LEU A 1 87 ? 1.416 -12.097 -4.040 1.00 96.69 87 LEU A CA 1
ATOM 712 C C . LEU A 1 87 ? -0.054 -11.778 -3.748 1.00 96.69 87 LEU A C 1
ATOM 714 O O . LEU A 1 87 ? -0.645 -12.421 -2.880 1.00 96.69 87 LEU A O 1
ATOM 718 N N . VAL A 1 88 ? -0.663 -10.848 -4.487 1.00 96.81 88 VAL A N 1
ATOM 719 C CA . VAL A 1 88 ? -2.087 -10.508 -4.344 1.00 96.81 88 VAL A CA 1
ATOM 720 C C . VAL A 1 88 ? -2.959 -11.749 -4.540 1.00 96.81 88 VAL A C 1
ATOM 722 O O . VAL A 1 88 ? -3.773 -12.054 -3.668 1.00 96.81 88 VAL A O 1
ATOM 725 N N . LYS A 1 89 ? -2.761 -12.516 -5.621 1.00 96.88 89 LYS A N 1
ATOM 726 C CA . LYS A 1 89 ? -3.517 -13.758 -5.870 1.00 96.88 89 LYS A CA 1
ATOM 727 C C . LYS A 1 89 ? -3.401 -14.743 -4.704 1.00 96.88 89 LYS A C 1
ATOM 729 O O . LYS A 1 89 ? -4.420 -15.229 -4.217 1.00 96.88 89 LYS A O 1
ATOM 734 N N . ARG A 1 90 ? -2.185 -15.001 -4.207 1.00 97.31 90 ARG A N 1
ATOM 735 C CA . ARG A 1 90 ? -1.932 -15.905 -3.067 1.00 97.31 90 ARG A CA 1
ATOM 736 C C . ARG A 1 90 ? -2.625 -15.414 -1.788 1.00 97.31 90 ARG A C 1
ATOM 738 O O . ARG A 1 90 ? -3.224 -16.205 -1.054 1.00 97.31 90 ARG A O 1
ATOM 745 N N . ARG A 1 91 ? -2.582 -14.106 -1.509 1.00 96.81 91 ARG A N 1
ATOM 746 C CA . ARG A 1 91 ? -3.218 -13.509 -0.318 1.00 96.81 91 ARG A CA 1
ATOM 747 C C . ARG A 1 91 ? -4.744 -13.530 -0.395 1.00 96.81 91 ARG A C 1
ATOM 749 O O . ARG A 1 91 ? -5.378 -13.780 0.627 1.00 96.81 91 ARG A O 1
ATOM 756 N N . ARG A 1 92 ? -5.320 -13.353 -1.586 1.00 96.75 92 ARG A N 1
ATOM 757 C CA . ARG A 1 92 ? -6.764 -13.503 -1.815 1.00 96.75 92 ARG A CA 1
ATOM 758 C C . ARG A 1 92 ? -7.221 -14.953 -1.708 1.00 96.75 92 ARG A C 1
ATOM 760 O O . ARG A 1 92 ? -8.172 -15.232 -0.993 1.00 96.75 92 ARG A O 1
ATOM 767 N N . LYS A 1 93 ? -6.502 -15.889 -2.339 1.00 96.62 93 LYS A N 1
ATOM 768 C CA . LYS A 1 93 ? -6.824 -17.328 -2.292 1.00 96.62 93 LYS A CA 1
ATOM 769 C C . LYS A 1 93 ? -6.851 -17.877 -0.861 1.00 96.62 93 LYS A C 1
ATOM 771 O O . LYS A 1 93 ? -7.655 -18.742 -0.554 1.00 96.62 93 LYS A O 1
ATOM 776 N N . SER A 1 94 ? -5.991 -17.358 0.013 1.00 95.94 94 SER A N 1
ATOM 777 C CA . SER A 1 94 ? -5.960 -17.728 1.437 1.00 95.94 94 SER A CA 1
ATOM 778 C C . SER A 1 94 ? -6.982 -16.984 2.309 1.00 95.94 94 SER A C 1
ATOM 780 O O . SER A 1 94 ? -6.940 -17.126 3.527 1.00 95.94 94 SER A O 1
ATOM 782 N N . GLY A 1 95 ? -7.842 -16.136 1.731 1.00 94.50 95 GLY A N 1
ATOM 783 C CA . GLY A 1 95 ? -8.809 -15.313 2.472 1.00 94.50 95 GLY A CA 1
ATOM 784 C C . GLY A 1 95 ? -8.172 -14.236 3.357 1.00 94.50 95 GLY A C 1
ATOM 785 O O . GLY A 1 95 ? -8.853 -13.561 4.129 1.00 94.50 95 GLY A O 1
ATOM 786 N N . ARG A 1 96 ? -6.848 -14.054 3.273 1.00 95.06 96 ARG A N 1
ATOM 787 C CA . ARG A 1 96 ? -6.140 -13.065 4.086 1.00 95.06 96 ARG A CA 1
ATOM 788 C C . ARG A 1 96 ? -6.464 -11.655 3.622 1.00 95.06 96 ARG A C 1
ATOM 790 O O . ARG A 1 96 ? -6.547 -10.765 4.461 1.00 95.06 96 ARG A O 1
ATOM 797 N N . TRP A 1 97 ? -6.584 -11.455 2.310 1.00 97.12 97 TRP A N 1
ATOM 798 C CA . TRP A 1 97 ? -6.958 -10.183 1.693 1.00 97.12 97 TRP A CA 1
ATOM 799 C C . TRP A 1 97 ? -8.289 -10.350 0.968 1.00 97.12 97 TRP A C 1
ATOM 801 O O . TRP A 1 97 ? -8.364 -11.139 0.025 1.00 97.12 97 TRP A O 1
ATOM 811 N N . ILE A 1 98 ? -9.306 -9.614 1.410 1.00 93.56 98 ILE A N 1
ATOM 812 C CA . ILE A 1 98 ? -10.649 -9.598 0.813 1.00 93.56 98 ILE A CA 1
ATOM 813 C C . ILE A 1 98 ? -10.955 -8.245 0.185 1.00 93.56 98 ILE A C 1
ATOM 815 O O . ILE A 1 98 ? -10.471 -7.220 0.725 1.00 93.56 98 ILE A O 1
#

pLDDT: mean 96.7, std 1.85, range [86.88, 98.62]